Protein AF-A0A6L5FUY5-F1 (afdb_monomer)

Solvent-accessible surface area (backbone atoms only — not comparable to full-atom values): 3161 Å² total; per-residue (Å²): 109,71,71,56,54,52,52,54,48,53,51,49,52,54,51,49,55,56,56,57,52,46,58,60,51,50,32,50,52,57,25,69,77,41,61,75,94,48,25,68,64,47,37,51,48,47,53,48,51,51,55,52,64,73,75,106

Sequence (56 aa):
MEQQVLLDTMWTLIAACLVFLMQAGFAMVETGFTRQKNAANIMMKNLMDFGIASLA

Structure (mmCIF, N/CA/C/O backbone):
data_AF-A0A6L5FUY5-F1
#
_entry.id   AF-A0A6L5FUY5-F1
#
loop_
_atom_site.group_PDB
_atom_site.id
_atom_site.type_symbol
_atom_site.label_atom_id
_atom_site.label_alt_id
_atom_site.label_comp_id
_atom_site.label_asym_id
_atom_site.label_entity_id
_atom_site.label_seq_id
_atom_site.pdbx_PDB_ins_code
_atom_site.Cartn_x
_atom_site.Cartn_y
_atom_site.Cartn_z
_atom_site.occupancy
_atom_site.B_iso_or_equiv
_atom_site.auth_seq_id
_atom_site.auth_comp_id
_atom_site.auth_asym_id
_atom_site.auth_atom_id
_atom_site.pdbx_PDB_model_num
ATOM 1 N N . MET A 1 1 ? 12.992 -2.598 -30.689 1.00 63.09 1 MET A N 1
ATOM 2 C CA . MET A 1 1 ? 13.491 -2.285 -29.333 1.00 63.09 1 MET A CA 1
ATOM 3 C C . MET A 1 1 ? 12.592 -1.273 -28.633 1.00 63.09 1 MET A C 1
ATOM 5 O O . MET A 1 1 ? 12.042 -1.636 -27.609 1.00 63.09 1 MET A O 1
ATOM 9 N N . GLU A 1 2 ? 12.325 -0.084 -29.189 1.00 74.81 2 GLU A N 1
ATOM 10 C CA . GLU A 1 2 ? 11.428 0.906 -28.543 1.00 74.81 2 GLU A CA 1
ATOM 11 C C . GLU A 1 2 ? 10.018 0.378 -28.228 1.00 74.81 2 GLU A C 1
ATOM 13 O O . GLU A 1 2 ? 9.479 0.632 -27.156 1.00 74.81 2 GLU A O 1
ATOM 18 N N . GLN A 1 3 ? 9.438 -0.428 -29.120 1.00 79.12 3 GLN A N 1
ATOM 19 C CA . GLN A 1 3 ? 8.092 -0.973 -28.919 1.00 79.12 3 GLN A CA 1
ATOM 20 C C . GLN A 1 3 ? 8.013 -2.019 -27.793 1.00 79.12 3 GLN A C 1
ATOM 22 O O . GLN A 1 3 ? 6.968 -2.155 -27.166 1.00 79.12 3 GLN A O 1
ATOM 27 N N . GLN A 1 4 ? 9.116 -2.717 -27.498 1.00 84.44 4 GLN A N 1
ATOM 28 C CA . GLN A 1 4 ? 9.204 -3.604 -26.331 1.00 84.44 4 GLN A CA 1
ATOM 29 C C . GLN A 1 4 ? 9.304 -2.786 -25.043 1.00 84.44 4 GLN A C 1
ATOM 31 O O . GLN A 1 4 ? 8.544 -3.039 -24.120 1.00 84.44 4 GLN A O 1
ATOM 36 N N . VAL A 1 5 ? 10.127 -1.728 -25.029 1.00 91.12 5 VAL A N 1
ATOM 37 C CA . VAL A 1 5 ? 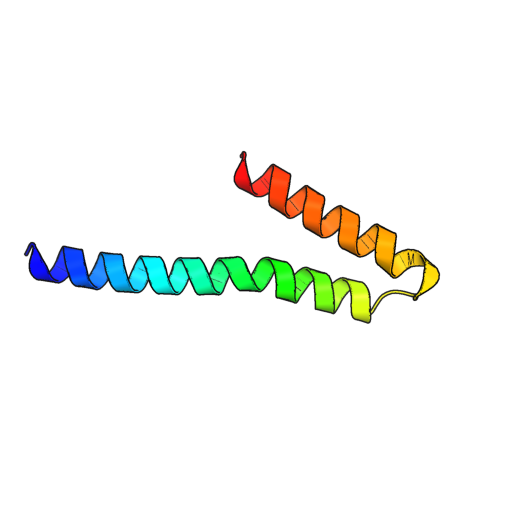10.225 -0.813 -23.878 1.00 91.12 5 VAL A CA 1
ATOM 38 C C . VAL A 1 5 ? 8.864 -0.203 -23.540 1.00 91.12 5 VAL A C 1
ATOM 40 O O . VAL A 1 5 ? 8.503 -0.128 -22.368 1.00 91.12 5 VAL A O 1
ATOM 43 N N . LEU A 1 6 ? 8.076 0.188 -24.548 1.00 91.88 6 LEU A N 1
ATOM 44 C CA . LEU A 1 6 ? 6.733 0.730 -24.333 1.00 91.88 6 LEU A CA 1
ATOM 45 C C . LEU A 1 6 ? 5.799 -0.301 -23.676 1.00 91.88 6 LEU A C 1
ATOM 47 O O . LEU A 1 6 ? 5.126 0.019 -22.699 1.00 91.88 6 LEU A O 1
ATOM 51 N N . LEU A 1 7 ? 5.778 -1.536 -24.187 1.00 92.69 7 LEU A N 1
ATOM 52 C CA . LEU A 1 7 ? 4.947 -2.618 -23.650 1.00 92.69 7 LEU A CA 1
ATOM 53 C C . LEU A 1 7 ? 5.357 -3.007 -22.224 1.00 92.69 7 LEU A C 1
ATOM 55 O O . LEU A 1 7 ? 4.492 -3.136 -21.358 1.00 92.69 7 LEU A O 1
ATOM 59 N N . ASP A 1 8 ? 6.658 -3.117 -21.962 1.00 94.25 8 ASP A N 1
ATOM 60 C CA . ASP A 1 8 ? 7.198 -3.424 -20.636 1.00 94.25 8 ASP A CA 1
ATOM 61 C C . ASP A 1 8 ? 6.884 -2.299 -19.636 1.00 94.25 8 ASP A C 1
ATOM 63 O O . ASP A 1 8 ? 6.508 -2.556 -18.489 1.00 94.25 8 ASP A O 1
ATOM 67 N N . THR A 1 9 ? 6.950 -1.040 -20.080 1.00 92.38 9 THR A N 1
ATOM 68 C CA . THR A 1 9 ? 6.573 0.126 -19.265 1.00 92.38 9 THR A CA 1
ATOM 69 C C . THR A 1 9 ? 5.080 0.118 -18.946 1.00 92.38 9 THR A C 1
ATOM 71 O O . THR A 1 9 ? 4.698 0.307 -17.793 1.00 92.38 9 THR A O 1
ATOM 74 N N . MET A 1 10 ? 4.220 -0.148 -19.935 1.00 93.44 10 MET A N 1
ATOM 75 C CA . MET A 1 10 ? 2.772 -0.250 -19.724 1.00 93.44 10 MET A CA 1
ATOM 76 C C . MET A 1 10 ? 2.418 -1.373 -18.745 1.00 93.44 10 MET A C 1
ATOM 78 O O . MET A 1 10 ? 1.622 -1.160 -17.831 1.00 93.44 10 MET A O 1
ATOM 82 N N . TRP A 1 11 ? 3.036 -2.545 -18.899 1.00 93.69 11 TRP A N 1
ATOM 83 C CA . TRP A 1 11 ? 2.862 -3.660 -17.972 1.00 93.69 11 TRP A CA 1
ATOM 84 C C . TRP A 1 11 ? 3.300 -3.292 -16.549 1.00 93.69 11 TRP A C 1
ATOM 86 O O . TRP A 1 11 ? 2.567 -3.532 -15.590 1.00 93.69 11 TRP A O 1
ATOM 96 N N . THR A 1 12 ? 4.454 -2.637 -16.415 1.00 94.31 12 THR A N 1
ATOM 97 C CA . THR A 1 12 ? 4.991 -2.197 -15.121 1.00 94.31 12 THR A CA 1
ATOM 98 C C . THR A 1 12 ? 4.089 -1.159 -14.450 1.00 94.31 12 THR A C 1
ATOM 100 O O . THR A 1 12 ? 3.866 -1.241 -13.245 1.00 94.31 12 THR A O 1
ATOM 103 N N . LEU A 1 13 ? 3.509 -0.221 -15.206 1.00 93.81 13 LEU A N 1
ATOM 104 C CA . LEU A 1 13 ? 2.558 0.763 -14.675 1.00 93.81 13 LEU A CA 1
ATOM 105 C C . LEU A 1 13 ? 1.274 0.101 -14.162 1.00 93.81 13 LEU A C 1
ATOM 107 O O . LEU A 1 13 ? 0.804 0.433 -13.076 1.00 93.81 13 LEU A O 1
ATOM 111 N N . ILE A 1 14 ? 0.734 -0.871 -14.902 1.00 94.88 14 ILE A N 1
ATOM 112 C CA . ILE A 1 14 ? -0.441 -1.637 -14.463 1.00 94.88 14 ILE A CA 1
ATOM 113 C C . ILE A 1 14 ? -0.112 -2.421 -13.187 1.00 94.88 14 ILE A C 1
ATOM 115 O O . ILE A 1 14 ? -0.880 -2.381 -12.225 1.00 94.88 14 ILE A O 1
ATOM 119 N N . ALA A 1 15 ? 1.045 -3.085 -13.142 1.00 94.75 15 ALA A N 1
ATOM 120 C CA . ALA A 1 15 ? 1.506 -3.795 -11.955 1.00 94.75 15 ALA A CA 1
ATOM 121 C C . ALA A 1 15 ? 1.672 -2.850 -10.749 1.00 94.75 15 ALA A C 1
ATOM 123 O O . ALA A 1 15 ? 1.220 -3.174 -9.652 1.00 94.75 15 ALA A O 1
ATOM 124 N N . ALA A 1 16 ? 2.234 -1.655 -10.950 1.00 92.38 16 ALA A N 1
ATOM 125 C CA . ALA A 1 16 ? 2.374 -0.643 -9.905 1.00 92.38 16 ALA A CA 1
ATOM 126 C C . ALA A 1 16 ? 1.012 -0.177 -9.358 1.00 92.38 16 ALA A C 1
ATOM 128 O O . ALA A 1 16 ? 0.845 -0.066 -8.143 1.00 92.38 16 ALA A O 1
ATOM 129 N N . CYS A 1 17 ? 0.008 0.019 -10.221 1.00 91.62 17 CYS A N 1
ATOM 130 C CA . CYS A 1 17 ? -1.357 0.331 -9.786 1.00 91.62 17 CYS A CA 1
ATOM 131 C C . CYS A 1 17 ? -1.974 -0.790 -8.934 1.00 91.62 17 CYS A C 1
ATOM 133 O O . CYS A 1 17 ? -2.640 -0.509 -7.938 1.00 91.62 17 CYS A O 1
ATOM 135 N N . LEU A 1 18 ? -1.742 -2.058 -9.286 1.00 91.62 18 LEU A N 1
ATOM 136 C CA . LEU A 1 18 ? -2.232 -3.197 -8.502 1.00 91.62 18 LEU A CA 1
ATOM 137 C C . LEU A 1 18 ? -1.561 -3.278 -7.124 1.00 91.62 18 LEU A C 1
ATOM 139 O O . LEU A 1 18 ? -2.236 -3.526 -6.126 1.00 91.62 18 LEU A O 1
ATOM 143 N N . VAL A 1 19 ? -0.255 -3.011 -7.049 1.00 92.38 19 VAL A N 1
ATOM 144 C CA . VAL A 1 19 ? 0.491 -2.973 -5.781 1.00 92.38 19 VAL A CA 1
ATOM 145 C C . VAL A 1 19 ? 0.030 -1.811 -4.898 1.00 92.38 19 VAL A C 1
ATOM 147 O O . VAL A 1 19 ? -0.117 -1.985 -3.691 1.00 92.38 19 VAL A O 1
ATOM 150 N N . PHE A 1 20 ? -0.286 -0.648 -5.475 1.00 88.12 20 PHE A N 1
ATOM 151 C CA . PHE A 1 20 ? -0.862 0.472 -4.723 1.00 88.12 20 PHE A CA 1
ATOM 152 C C . PHE A 1 20 ? -2.183 0.083 -4.037 1.00 88.12 20 PHE A C 1
ATOM 154 O O . PHE A 1 20 ? -2.396 0.391 -2.864 1.00 88.12 20 PHE A O 1
ATOM 161 N N . LEU A 1 21 ? -3.048 -0.671 -4.724 1.00 89.06 21 LEU A N 1
ATOM 162 C CA . LEU A 1 21 ? -4.306 -1.157 -4.147 1.00 89.06 21 LEU A CA 1
ATOM 163 C C . LEU A 1 21 ? -4.104 -2.152 -2.989 1.00 89.06 21 LEU A C 1
ATOM 165 O O . LEU A 1 21 ? -4.988 -2.268 -2.136 1.00 89.06 21 LEU A O 1
ATOM 169 N N . MET A 1 22 ? -2.949 -2.824 -2.889 1.00 91.62 22 MET A N 1
ATOM 170 C CA . MET A 1 22 ? -2.650 -3.710 -1.755 1.00 91.62 22 MET A CA 1
ATOM 171 C C . MET A 1 22 ? -2.570 -2.956 -0.424 1.00 91.62 22 MET A C 1
ATOM 173 O O . MET A 1 22 ? -2.925 -3.530 0.601 1.00 91.62 22 MET A O 1
ATOM 177 N N . GLN A 1 23 ? -2.177 -1.679 -0.428 1.00 86.62 23 GLN A N 1
ATOM 178 C CA . GLN A 1 23 ? -2.071 -0.871 0.793 1.00 86.62 23 GLN A CA 1
ATOM 179 C C . GLN A 1 23 ? -3.453 -0.623 1.417 1.00 86.62 23 GLN A C 1
ATOM 181 O O . GLN A 1 23 ? -3.655 -0.818 2.615 1.00 86.62 23 GLN A O 1
ATOM 186 N N . ALA A 1 24 ? -4.454 -0.313 0.587 1.00 85.31 24 ALA A N 1
ATOM 187 C CA . ALA A 1 24 ? -5.846 -0.208 1.026 1.00 85.31 24 ALA A CA 1
ATOM 188 C C . ALA A 1 24 ? -6.435 -1.572 1.437 1.00 85.31 24 ALA A C 1
ATOM 190 O O . ALA A 1 24 ? -7.195 -1.660 2.404 1.00 85.31 24 ALA A O 1
ATOM 191 N N . GLY A 1 25 ? -6.070 -2.644 0.726 1.00 89.56 25 GLY A N 1
ATOM 192 C CA . GLY A 1 25 ? -6.473 -4.010 1.067 1.00 89.56 25 GLY A CA 1
ATOM 193 C C . GLY A 1 25 ? -5.963 -4.451 2.441 1.00 89.56 25 GLY A C 1
ATOM 194 O O . GLY A 1 25 ? -6.736 -4.966 3.249 1.00 89.56 25 GLY A O 1
ATOM 195 N N . PHE A 1 26 ? -4.688 -4.192 2.734 1.00 86.44 26 PHE A N 1
ATOM 196 C CA . PHE A 1 26 ? -4.068 -4.516 4.017 1.00 86.44 26 PHE A CA 1
ATOM 197 C C . PHE A 1 26 ? -4.718 -3.736 5.165 1.00 86.44 26 PHE A C 1
ATOM 199 O O . PHE A 1 26 ? -5.124 -4.334 6.162 1.00 86.44 26 PHE A O 1
ATOM 206 N N . ALA A 1 27 ? -4.957 -2.437 4.965 1.00 87.56 27 ALA A N 1
ATOM 207 C CA . ALA A 1 27 ? -5.641 -1.596 5.940 1.00 87.56 27 ALA A CA 1
ATOM 208 C C . ALA A 1 27 ? -7.055 -2.109 6.274 1.00 87.56 27 ALA A C 1
ATOM 210 O O . ALA A 1 27 ? -7.450 -2.127 7.441 1.00 87.56 27 ALA A O 1
ATOM 211 N N . MET A 1 28 ? -7.823 -2.570 5.279 1.00 87.25 28 MET A N 1
ATOM 212 C CA . MET A 1 28 ? -9.157 -3.143 5.503 1.00 87.25 28 MET A CA 1
ATOM 213 C C . MET A 1 28 ? -9.113 -4.486 6.236 1.00 87.25 28 MET A C 1
ATOM 215 O O . MET A 1 28 ? -9.929 -4.712 7.129 1.00 87.25 28 MET A O 1
ATOM 219 N N . VAL A 1 29 ? -8.165 -5.360 5.893 1.00 91.31 29 VAL A N 1
ATOM 220 C CA . VAL A 1 29 ? -7.972 -6.652 6.567 1.00 91.31 29 VAL A CA 1
ATOM 221 C C . VAL A 1 29 ? -7.599 -6.431 8.031 1.00 91.31 29 VAL A C 1
ATOM 223 O O . VAL A 1 29 ? -8.268 -6.949 8.924 1.00 91.31 29 VAL A O 1
ATOM 226 N N . GLU A 1 30 ? -6.592 -5.604 8.298 1.00 87.31 30 GLU A N 1
ATOM 227 C CA . GLU A 1 30 ? -6.123 -5.350 9.658 1.00 87.3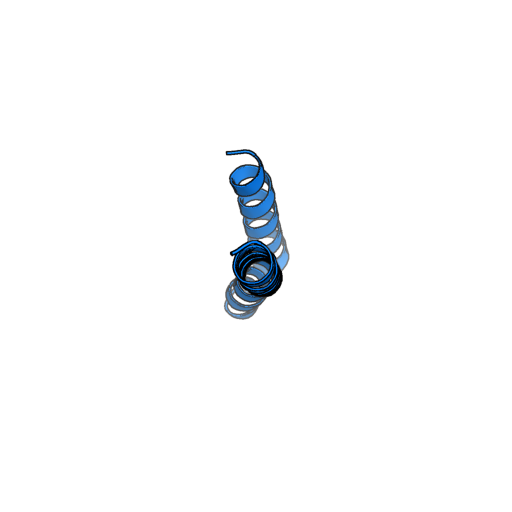1 30 GLU A CA 1
ATOM 228 C C . GLU A 1 30 ? -7.210 -4.668 10.499 1.00 87.31 30 GLU A C 1
ATOM 230 O O . GLU A 1 30 ? -7.487 -5.085 11.623 1.00 87.31 30 GLU A O 1
ATOM 235 N N . THR A 1 31 ? -7.931 -3.701 9.925 1.00 87.00 31 THR A N 1
ATOM 236 C CA . THR A 1 31 ? -9.060 -3.047 10.599 1.00 87.00 31 THR A CA 1
ATOM 237 C C . THR A 1 31 ? -10.213 -4.027 10.863 1.00 87.00 31 THR A C 1
ATOM 239 O O . THR A 1 31 ? -10.784 -4.004 11.954 1.00 87.00 31 THR A O 1
ATOM 242 N N . GLY A 1 32 ? -10.525 -4.924 9.921 1.00 87.06 32 GLY A N 1
ATOM 243 C CA . GLY A 1 32 ? -11.614 -5.904 10.021 1.00 87.06 32 GLY A CA 1
ATOM 244 C C . GLY A 1 32 ? -11.389 -7.010 11.057 1.00 87.06 32 GLY A C 1
ATOM 245 O O . GLY A 1 32 ? -12.349 -7.467 11.675 1.00 87.06 32 GLY A O 1
ATOM 246 N N . PHE A 1 33 ? -10.135 -7.401 11.304 1.00 87.88 33 PHE A N 1
ATOM 247 C CA . PHE A 1 33 ? -9.784 -8.369 12.353 1.00 87.88 33 PHE A CA 1
ATOM 248 C C . PHE A 1 33 ? -9.579 -7.731 13.737 1.00 87.88 33 PHE A C 1
ATOM 250 O O . PHE A 1 33 ? -9.445 -8.440 14.739 1.00 87.88 33 PHE A O 1
ATOM 257 N N . THR A 1 34 ? -9.580 -6.399 13.835 1.00 88.19 34 THR A N 1
ATOM 258 C CA . THR A 1 34 ? -9.425 -5.700 15.118 1.00 88.19 34 THR A CA 1
ATOM 259 C C . THR A 1 34 ? -10.759 -5.433 15.810 1.00 88.19 34 THR A C 1
ATOM 261 O O . THR A 1 34 ? -11.827 -5.362 15.204 1.00 88.19 34 THR A O 1
ATOM 264 N N . ARG A 1 35 ? -10.718 -5.261 17.138 1.00 86.31 35 ARG A N 1
ATOM 265 C CA . ARG A 1 35 ? -11.898 -4.843 17.909 1.00 86.31 35 ARG A CA 1
ATOM 266 C C . ARG A 1 35 ? -12.395 -3.490 17.402 1.00 86.31 35 ARG A C 1
ATOM 268 O O . ARG A 1 35 ? -11.600 -2.563 17.290 1.00 86.31 35 ARG A O 1
ATOM 275 N N . GLN A 1 36 ? -13.711 -3.341 17.246 1.00 81.44 36 GLN A N 1
ATOM 276 C CA . GLN A 1 3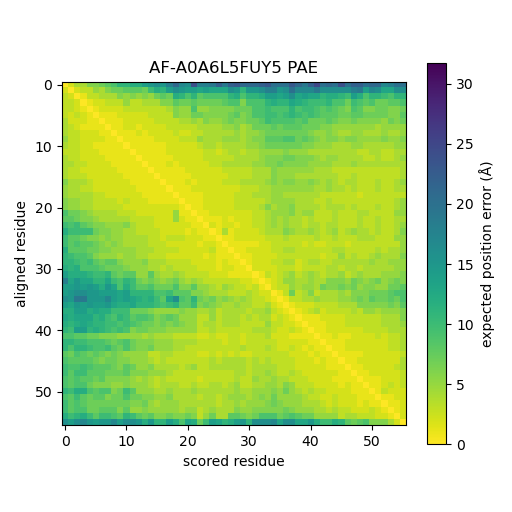6 ? -14.331 -2.134 16.677 1.00 81.44 36 GLN A CA 1
ATOM 277 C C . GLN A 1 36 ? -13.889 -0.821 17.341 1.00 81.44 36 GLN A C 1
ATOM 279 O O . GLN A 1 36 ? -13.670 0.172 16.658 1.00 81.44 36 GLN A O 1
ATOM 284 N N . LYS A 1 37 ? -13.650 -0.830 18.660 1.00 87.50 37 LYS A N 1
ATOM 285 C CA . LYS A 1 37 ? -13.142 0.339 19.400 1.00 87.50 37 LYS A CA 1
ATOM 286 C C . LYS A 1 37 ? -11.754 0.832 18.955 1.00 87.50 37 LYS A C 1
ATOM 288 O O . LYS A 1 37 ? -11.413 1.978 19.213 1.00 87.50 37 LYS A O 1
ATOM 293 N N . ASN A 1 38 ? -10.962 -0.022 18.304 1.00 85.69 38 ASN A N 1
ATOM 294 C CA . ASN A 1 38 ? -9.605 0.275 17.840 1.00 85.69 38 ASN A CA 1
ATOM 295 C C . ASN A 1 38 ? -9.516 0.431 16.313 1.00 85.69 38 ASN A C 1
ATOM 297 O O . ASN A 1 38 ? -8.445 0.772 15.816 1.00 85.69 38 ASN A O 1
ATOM 301 N N . ALA A 1 39 ? -10.613 0.215 15.580 1.00 84.94 39 ALA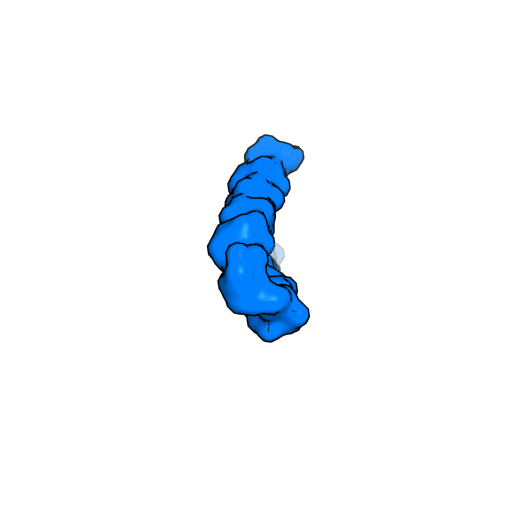 A N 1
ATOM 302 C CA . ALA A 1 39 ? -10.632 0.210 14.118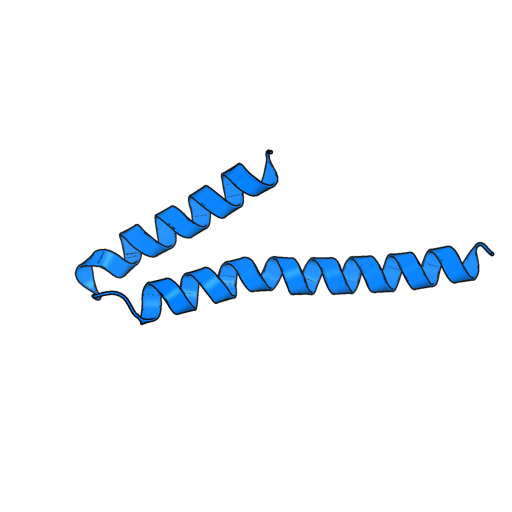 1.00 84.94 39 ALA A CA 1
ATOM 303 C C . ALA A 1 39 ? -10.093 1.523 13.518 1.00 84.94 39 ALA A C 1
ATOM 305 O O . ALA A 1 39 ? -9.203 1.507 12.672 1.00 84.94 39 ALA A O 1
ATOM 306 N N . ALA A 1 40 ? -10.550 2.672 14.028 1.00 86.31 40 ALA A N 1
ATOM 307 C CA . ALA A 1 40 ? -10.085 3.984 13.570 1.00 86.31 40 ALA A CA 1
ATOM 308 C C . ALA A 1 40 ? -8.582 4.211 13.825 1.00 86.31 40 ALA A C 1
ATOM 310 O O . ALA A 1 40 ? -7.888 4.798 12.999 1.00 86.31 40 ALA A O 1
ATOM 311 N N . ASN A 1 41 ? -8.061 3.707 14.946 1.00 88.88 41 ASN A N 1
ATOM 312 C CA . ASN A 1 41 ? -6.653 3.854 15.310 1.00 88.88 41 ASN A CA 1
ATOM 313 C C . ASN A 1 41 ? -5.736 2.962 14.453 1.00 88.88 41 ASN A C 1
ATOM 315 O O . ASN A 1 41 ? -4.612 3.349 14.155 1.00 88.88 41 ASN A O 1
ATOM 319 N N . ILE A 1 42 ? -6.207 1.777 14.053 1.00 89.06 42 ILE A N 1
ATOM 320 C CA . ILE A 1 42 ? -5.487 0.855 13.156 1.00 89.06 42 ILE A CA 1
ATOM 321 C C . ILE A 1 42 ? -5.474 1.404 11.722 1.00 89.06 42 ILE A C 1
ATOM 323 O O . ILE A 1 42 ? -4.425 1.429 11.080 1.00 89.06 42 ILE A O 1
ATOM 327 N N . MET A 1 43 ? -6.614 1.913 11.245 1.00 87.69 43 MET A N 1
ATOM 328 C CA . MET A 1 43 ? -6.722 2.527 9.920 1.00 87.69 43 MET A CA 1
ATOM 329 C C . MET A 1 43 ? -5.802 3.750 9.786 1.00 87.69 43 MET A C 1
ATOM 331 O O . MET A 1 43 ? -5.110 3.903 8.784 1.00 87.69 43 MET A O 1
ATOM 335 N N . MET A 1 44 ? -5.744 4.602 10.815 1.00 86.25 44 MET A N 1
ATOM 336 C CA . MET A 1 44 ? -4.878 5.786 10.816 1.00 86.25 44 MET A CA 1
ATOM 337 C C . MET A 1 44 ? -3.385 5.426 10.783 1.00 86.25 44 MET A C 1
ATOM 339 O O . MET A 1 44 ? -2.619 6.106 10.105 1.00 86.25 44 MET A O 1
ATOM 343 N N . LYS A 1 45 ? -2.975 4.348 11.466 1.00 87.25 45 LYS A N 1
ATOM 344 C CA . LYS A 1 45 ? -1.59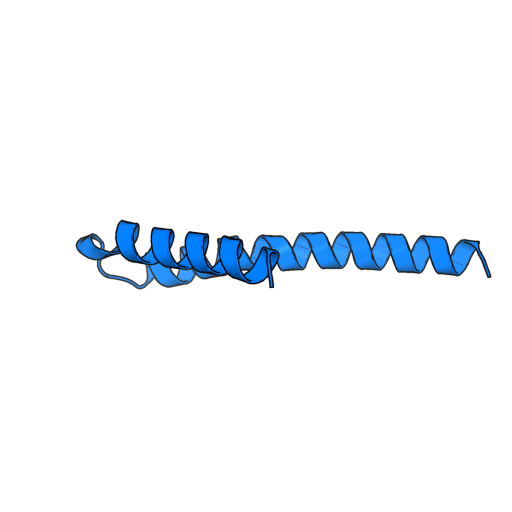5 3.839 11.406 1.00 87.25 45 LYS A CA 1
ATOM 345 C C . LYS A 1 45 ? -1.229 3.360 10.004 1.00 87.25 45 LYS A C 1
ATOM 347 O O . LYS A 1 45 ? -0.236 3.824 9.467 1.00 87.25 45 LYS A O 1
ATOM 352 N N . ASN A 1 46 ? -2.087 2.557 9.374 1.00 87.75 46 ASN A N 1
ATOM 353 C CA . ASN A 1 46 ? -1.871 2.098 7.997 1.00 87.75 46 ASN A CA 1
ATOM 354 C C . ASN A 1 46 ? -1.769 3.252 6.987 1.00 87.75 46 ASN A C 1
ATOM 356 O O . ASN A 1 46 ? -0.946 3.219 6.078 1.00 87.75 46 ASN A O 1
ATOM 360 N N . LEU A 1 47 ? -2.582 4.299 7.154 1.00 86.62 47 LEU A N 1
ATOM 361 C CA . LEU A 1 47 ? -2.514 5.505 6.322 1.00 86.62 47 LEU A CA 1
ATOM 362 C C . LEU A 1 47 ? -1.211 6.289 6.527 1.00 86.62 47 LEU A C 1
ATOM 364 O O . LEU A 1 47 ? -0.646 6.811 5.567 1.00 86.62 47 LEU A O 1
ATOM 368 N N . MET A 1 48 ? -0.737 6.375 7.769 1.00 88.44 48 MET A N 1
ATOM 369 C CA . MET A 1 48 ? 0.525 7.032 8.097 1.00 88.44 48 MET A CA 1
ATOM 370 C C . MET A 1 48 ? 1.723 6.243 7.561 1.00 88.44 48 MET A C 1
ATOM 372 O O . MET A 1 48 ? 2.613 6.846 6.967 1.00 88.44 48 MET A O 1
ATOM 376 N N . ASP A 1 49 ? 1.708 4.917 7.696 1.00 87.50 49 ASP A N 1
ATOM 377 C CA . ASP A 1 49 ? 2.738 4.032 7.150 1.00 87.50 49 ASP A CA 1
ATOM 378 C C . ASP A 1 49 ? 2.788 4.138 5.624 1.00 87.50 49 ASP A C 1
ATOM 380 O O . ASP A 1 49 ? 3.870 4.267 5.060 1.00 87.50 49 ASP A O 1
ATOM 384 N N . PHE A 1 50 ? 1.631 4.208 4.956 1.00 87.88 50 PHE A N 1
ATOM 385 C CA . PHE A 1 50 ? 1.563 4.470 3.519 1.00 87.88 50 PHE A CA 1
ATOM 386 C C . PHE A 1 50 ? 2.181 5.829 3.140 1.00 87.88 50 PHE A C 1
ATOM 388 O O . PHE A 1 50 ? 2.974 5.915 2.202 1.00 87.88 50 PHE A O 1
ATOM 395 N N . GLY A 1 51 ? 1.858 6.890 3.887 1.00 88.31 51 GLY A N 1
ATOM 396 C CA . GLY A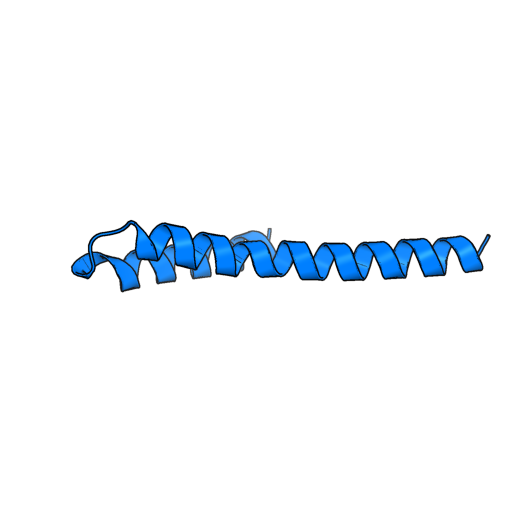 1 51 ? 2.402 8.230 3.655 1.00 88.31 51 GLY A CA 1
ATOM 397 C C . GLY A 1 51 ? 3.918 8.299 3.846 1.00 88.31 51 GLY A C 1
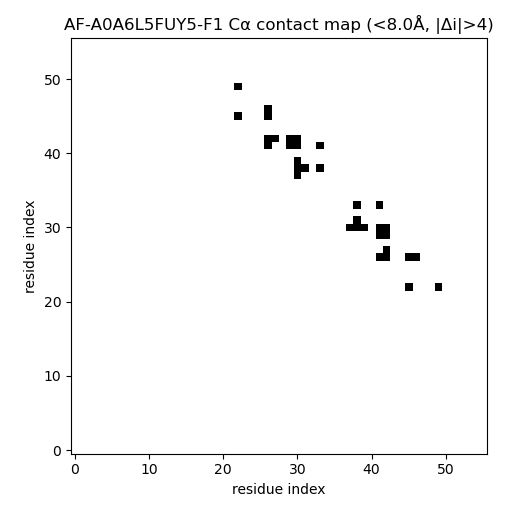ATOM 398 O O . GLY A 1 51 ? 4.620 8.837 2.994 1.00 88.31 51 GLY A O 1
ATOM 399 N N . ILE A 1 52 ? 4.439 7.712 4.924 1.00 91.12 52 ILE A N 1
ATOM 400 C CA . ILE A 1 52 ? 5.877 7.702 5.219 1.00 91.12 52 ILE A CA 1
ATOM 401 C C . ILE A 1 52 ? 6.627 6.798 4.233 1.00 91.12 52 ILE A C 1
ATOM 403 O O . ILE A 1 52 ? 7.658 7.211 3.711 1.00 91.12 52 ILE A O 1
ATOM 407 N N . ALA A 1 53 ? 6.095 5.615 3.912 1.00 86.81 53 ALA A N 1
ATOM 408 C CA . ALA A 1 53 ? 6.692 4.703 2.935 1.00 86.81 53 ALA A CA 1
ATOM 409 C C . ALA A 1 53 ? 6.710 5.272 1.508 1.00 86.81 53 ALA A C 1
ATOM 411 O O . ALA A 1 53 ? 7.527 4.849 0.704 1.00 86.81 53 ALA A O 1
ATOM 412 N N . SER A 1 54 ? 5.828 6.222 1.180 1.00 86.75 54 SER A N 1
ATOM 413 C CA . SER 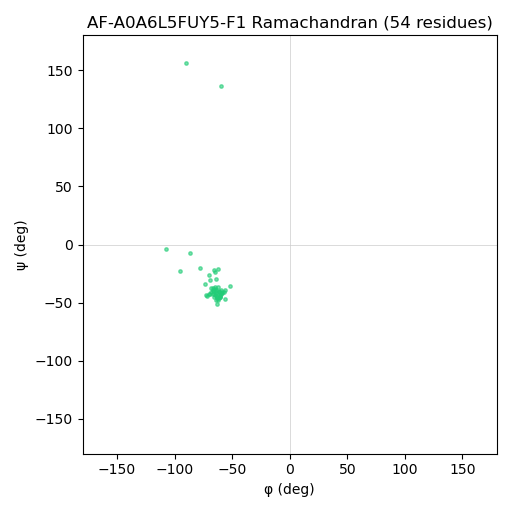A 1 54 ? 5.864 6.918 -0.114 1.00 86.75 54 SER A CA 1
ATOM 414 C C . SER A 1 54 ? 6.936 8.013 -0.202 1.00 86.75 54 SER A C 1
ATOM 416 O O . SER A 1 54 ? 7.292 8.430 -1.303 1.00 86.75 54 SER A O 1
ATOM 418 N N . LEU A 1 55 ? 7.417 8.503 0.946 1.00 87.06 55 LEU A N 1
ATOM 419 C CA . LEU A 1 55 ? 8.425 9.563 1.043 1.00 87.06 55 LEU A CA 1
ATOM 420 C C . LEU A 1 55 ? 9.853 9.021 1.195 1.00 87.06 55 LEU A C 1
ATOM 422 O O . LEU A 1 55 ? 10.800 9.761 0.923 1.00 87.06 55 LEU A O 1
ATOM 426 N N . ALA A 1 56 ? 9.994 7.784 1.677 1.00 71.44 56 ALA A N 1
ATOM 427 C CA . ALA A 1 56 ? 11.263 7.087 1.881 1.00 71.44 56 ALA A CA 1
ATOM 428 C C . ALA A 1 56 ? 11.643 6.251 0.653 1.00 71.44 56 ALA A C 1
ATOM 430 O O . ALA A 1 56 ? 12.852 6.230 0.328 1.00 71.44 56 ALA A O 1
#

Secondary structure (DSSP, 8-state):
-HHHHHHHHHHHHHHHHHHHHHHHHHHHHHHHHS-GGGHHHHHHHHHHHHHHHHH-

Radius of gyration: 16.23 Å; Cα contacts (8 Å, |Δi|>4): 17; chains: 1; bounding box: 28×18×49 Å

Foldseek 3Di:
DVVVVVVVVVVVVVVVVVVVVVLVVVLCVQLVPDDVVCSVVSNVVSVVCVVVVVVD

Mean predicted aligned error: 5.01 Å

pLDDT: mean 87.82, std 5.48, range [63.09, 94.88]